Protein AF-A0A0J1BSC1-F1 (afdb_monomer)

Nearest PDB structures (foldseek):
  8utm-assembly1_E  TM=5.881E-01  e=1.763E-01  synthetic construct
  8ure-assembly1_G  TM=6.432E-01  e=4.928E-01  synthetic construct
  7mwr-assembly1_B  TM=5.569E-01  e=7.245E-01  synthetic construct
  7mwr-assembly1_A  TM=7.247E-01  e=3.386E+00  synthetic construct
  5ght-assembly1_A  TM=4.021E-01  e=7.726E-01  Thermococcus kodakarensis KOD1

Structure (mmCIF, N/CA/C/O backbone):
data_AF-A0A0J1BSC1-F1
#
_entry.id   AF-A0A0J1BSC1-F1
#
loop_
_atom_site.group_PDB
_atom_site.id
_atom_site.type_symbol
_atom_site.label_atom_id
_atom_site.label_alt_id
_atom_site.label_comp_id
_atom_site.label_asym_id
_atom_site.label_entity_id
_atom_site.label_seq_id
_atom_site.pdbx_PDB_ins_code
_atom_site.Cartn_x
_atom_site.Cartn_y
_atom_site.Cartn_z
_atom_site.occupancy
_atom_site.B_iso_or_equiv
_atom_site.auth_seq_id
_atom_site.auth_comp_id
_atom_site.auth_asym_id
_atom_site.auth_atom_id
_atom_site.pdbx_PDB_model_num
ATOM 1 N N . MET A 1 1 ? 5.444 -61.763 26.400 1.00 40.06 1 MET A N 1
ATOM 2 C CA . MET A 1 1 ? 4.989 -61.486 27.780 1.00 40.06 1 MET A CA 1
ATOM 3 C C . MET A 1 1 ? 3.728 -60.639 27.714 1.00 40.06 1 MET A C 1
ATOM 5 O O . MET A 1 1 ? 3.779 -59.532 27.203 1.00 40.06 1 MET A O 1
ATOM 9 N N . LYS A 1 2 ? 2.592 -61.208 28.131 1.00 37.22 2 LYS A N 1
ATOM 10 C CA . LYS A 1 2 ? 1.310 -60.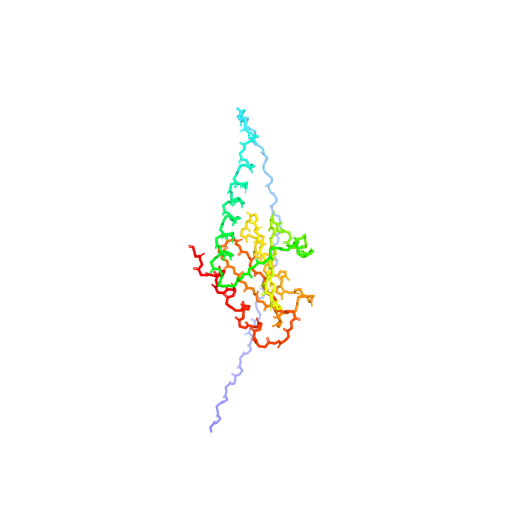516 28.318 1.00 37.22 2 LYS A CA 1
ATOM 11 C C . LYS A 1 2 ? 1.170 -60.260 29.816 1.00 37.22 2 LYS A C 1
ATOM 13 O O . LYS A 1 2 ? 1.280 -61.216 30.577 1.00 37.22 2 LYS A O 1
ATOM 18 N N . LEU A 1 3 ? 0.908 -59.022 30.218 1.00 35.00 3 LEU A N 1
ATOM 19 C CA . LEU A 1 3 ? 0.399 -58.709 31.551 1.00 35.00 3 LEU A CA 1
ATOM 20 C C . LEU A 1 3 ? -0.958 -58.031 31.383 1.00 35.00 3 LEU A C 1
ATOM 22 O O . LEU A 1 3 ? -1.105 -57.035 30.682 1.00 35.00 3 LEU A O 1
ATOM 26 N N . LYS A 1 4 ? -1.945 -58.701 31.968 1.00 34.28 4 LYS A N 1
ATOM 27 C CA . LYS A 1 4 ? -3.377 -58.438 31.997 1.00 34.28 4 LYS A CA 1
ATOM 28 C C . LYS A 1 4 ? -3.680 -58.174 33.476 1.00 34.28 4 LYS A C 1
ATOM 30 O O . LYS A 1 4 ? -3.300 -59.011 34.286 1.00 34.28 4 LYS A O 1
ATOM 35 N N . VAL A 1 5 ? -4.313 -57.054 33.815 1.00 39.81 5 VAL A N 1
ATOM 36 C CA . VAL A 1 5 ? -4.924 -56.779 35.135 1.00 39.81 5 VAL A CA 1
ATOM 37 C C . VAL A 1 5 ? -6.148 -55.904 34.829 1.00 39.81 5 VAL A C 1
ATOM 39 O O . VAL A 1 5 ? -5.992 -54.812 34.295 1.00 39.81 5 VAL A O 1
ATOM 42 N N . GLU A 1 6 ? -7.344 -56.475 34.690 1.00 36.31 6 GLU A N 1
ATOM 43 C CA . GLU A 1 6 ? -8.357 -56.723 35.737 1.00 36.31 6 GLU A CA 1
ATOM 44 C C . GLU A 1 6 ? -8.955 -55.451 36.375 1.00 36.31 6 GLU A C 1
ATOM 46 O O . GLU A 1 6 ? -8.398 -54.830 37.270 1.00 36.31 6 GLU A O 1
ATOM 51 N N . THR A 1 7 ? -10.118 -55.086 35.822 1.00 42.22 7 THR A N 1
ATOM 52 C CA . THR A 1 7 ? -11.387 -54.676 36.458 1.00 42.22 7 THR A CA 1
ATOM 53 C C . THR A 1 7 ? -11.417 -54.239 37.929 1.00 42.22 7 THR A C 1
ATOM 55 O O . THR A 1 7 ? -11.131 -55.023 38.827 1.00 42.22 7 THR A O 1
ATOM 58 N N . GLY A 1 8 ? -12.029 -53.071 38.164 1.00 34.47 8 GLY A N 1
ATOM 59 C CA . GLY A 1 8 ? -12.676 -52.699 39.426 1.00 34.47 8 GLY A CA 1
ATOM 60 C C . GLY A 1 8 ? -13.831 -51.717 39.183 1.00 34.47 8 GLY A C 1
ATOM 61 O O . GLY A 1 8 ? -13.610 -50.599 38.729 1.00 34.47 8 GLY A O 1
ATOM 62 N N . LEU A 1 9 ? -15.063 -52.167 39.437 1.00 34.09 9 LEU A N 1
ATOM 63 C CA . LEU A 1 9 ? -16.337 -51.442 39.321 1.00 34.09 9 LEU A CA 1
ATOM 64 C C . LEU A 1 9 ? -16.722 -50.737 40.649 1.00 34.09 9 LEU A C 1
ATOM 66 O O . LEU A 1 9 ? -16.587 -51.347 41.704 1.00 34.09 9 LEU A O 1
ATOM 70 N N . LEU A 1 10 ? -17.382 -49.566 40.519 1.00 36.31 10 LEU A N 1
ATOM 71 C CA . LEU A 1 10 ? -18.449 -48.965 41.375 1.00 36.31 10 LEU A CA 1
ATOM 72 C C . LEU A 1 10 ? -18.089 -48.305 42.735 1.00 36.31 10 LEU A C 1
ATOM 74 O O . LEU A 1 10 ? -17.047 -48.624 43.295 1.00 36.31 10 LEU A O 1
ATOM 78 N N . PRO A 1 11 ? -18.971 -47.453 43.343 1.00 45.06 11 PRO A N 1
ATOM 79 C CA . PRO A 1 11 ? -20.278 -46.923 42.890 1.00 45.06 11 PRO A CA 1
ATOM 80 C C . PRO A 1 11 ? -20.501 -45.394 43.051 1.00 45.06 11 PRO A C 1
ATOM 82 O O . PRO A 1 11 ? -19.783 -44.673 43.740 1.00 45.06 11 PRO A O 1
ATOM 85 N N . MET A 1 12 ? -21.620 -44.950 42.459 1.00 33.19 12 MET A N 1
ATOM 86 C CA . MET A 1 12 ? -22.374 -43.726 42.752 1.00 33.19 12 MET A CA 1
ATOM 87 C C . MET A 1 12 ? -22.451 -43.369 44.248 1.00 33.19 12 MET A C 1
ATOM 89 O O . MET A 1 12 ? -22.816 -44.200 45.080 1.00 33.19 12 MET A O 1
ATOM 93 N N . ARG A 1 13 ? -22.293 -42.076 44.557 1.00 39.22 13 ARG A N 1
ATOM 94 C CA . ARG A 1 13 ? -22.922 -41.448 45.725 1.00 39.22 13 ARG A CA 1
ATOM 95 C C . ARG A 1 13 ? -23.834 -40.307 45.295 1.00 39.22 13 ARG A C 1
ATOM 97 O O . ARG A 1 13 ? -23.406 -39.237 44.882 1.00 39.22 13 ARG A O 1
ATOM 104 N N . THR A 1 14 ? -25.114 -40.604 45.434 1.00 40.84 14 THR A N 1
ATOM 105 C CA . THR A 1 14 ? -26.265 -39.720 45.544 1.00 40.84 14 THR A CA 1
ATOM 106 C C . THR A 1 14 ? -26.006 -38.597 46.551 1.00 40.84 14 THR A C 1
ATOM 108 O O . THR A 1 14 ? -25.769 -38.885 47.721 1.00 40.84 14 THR A O 1
ATOM 111 N N . TYR A 1 15 ? -26.158 -37.335 46.146 1.00 46.94 15 TYR A N 1
ATOM 112 C CA . TYR A 1 15 ? -26.573 -36.283 47.073 1.00 46.94 15 TYR A CA 1
ATOM 113 C C . TYR A 1 15 ? -27.759 -35.508 46.513 1.00 46.94 15 TYR A C 1
ATOM 115 O O . TYR A 1 15 ? -27.902 -35.247 45.322 1.00 46.94 15 TYR A O 1
ATOM 123 N N . LYS A 1 16 ? -28.671 -35.281 47.445 1.00 35.94 16 LYS A N 1
ATOM 124 C CA . LYS A 1 16 ? -30.082 -34.966 47.317 1.00 35.94 16 LYS A CA 1
ATOM 125 C C . LYS A 1 16 ? -30.242 -33.449 47.477 1.00 35.94 16 LYS A C 1
ATOM 127 O O . LYS A 1 16 ? -29.558 -32.852 48.298 1.00 35.94 16 LYS A O 1
ATOM 132 N N . LYS A 1 17 ? -31.158 -32.881 46.687 1.00 42.09 1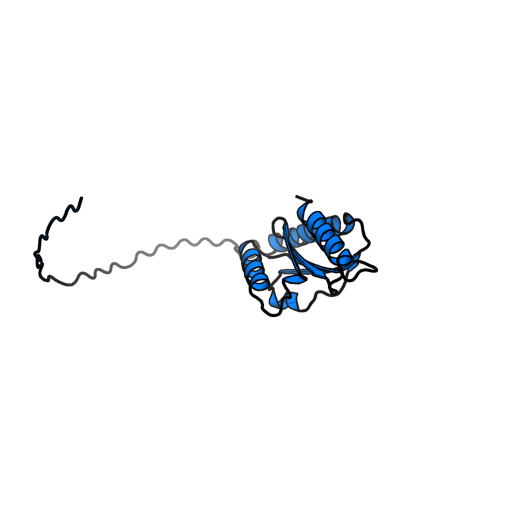7 LYS A N 1
ATOM 133 C CA . LYS A 1 17 ? -31.833 -31.569 46.804 1.00 42.09 17 LYS A CA 1
ATOM 134 C C . LYS A 1 17 ? -31.730 -30.855 48.166 1.00 42.09 17 LYS A C 1
ATOM 136 O O . LYS A 1 17 ? -32.061 -31.489 49.159 1.00 42.09 17 LYS A O 1
ATOM 141 N N . ILE A 1 18 ? -31.503 -29.533 48.133 1.00 44.94 18 ILE A N 1
ATOM 142 C CA . ILE A 1 18 ? -32.189 -28.426 48.862 1.00 44.94 18 ILE A CA 1
ATOM 143 C C . ILE A 1 18 ? -31.811 -27.135 48.082 1.00 44.94 18 ILE A C 1
ATOM 145 O O . ILE A 1 18 ? -30.636 -26.938 47.805 1.00 44.94 18 ILE A O 1
ATOM 149 N N . GLY A 1 19 ? -32.734 -26.400 47.440 1.00 34.34 19 GLY A N 1
ATOM 150 C CA . GLY A 1 19 ? -33.548 -25.307 48.015 1.00 34.34 19 GLY A CA 1
ATOM 151 C C . GLY A 1 19 ? -32.805 -23.961 47.850 1.00 34.34 19 GLY A C 1
ATOM 152 O O . GLY A 1 19 ? -31.794 -23.765 48.501 1.00 34.34 19 GLY A O 1
ATOM 153 N N . ILE A 1 20 ? -33.047 -23.145 46.816 1.00 41.75 20 ILE A N 1
ATOM 154 C CA . ILE A 1 20 ? -34.109 -22.130 46.658 1.00 41.75 20 ILE A CA 1
ATOM 155 C C . ILE A 1 20 ? -34.036 -20.956 47.681 1.00 41.75 20 ILE A C 1
ATOM 157 O O . ILE A 1 20 ? -34.172 -21.163 48.879 1.00 41.75 20 ILE A O 1
ATOM 161 N N . TYR A 1 21 ? -33.942 -19.741 47.107 1.00 39.81 21 TYR A N 1
ATOM 162 C CA . TYR A 1 21 ? -34.122 -18.360 47.611 1.00 39.81 21 TYR A CA 1
ATOM 163 C C . TYR A 1 21 ? -33.091 -17.735 48.571 1.00 39.81 21 TYR A C 1
ATOM 165 O O . TYR A 1 21 ? -33.002 -18.099 49.735 1.00 39.81 21 TYR A O 1
ATOM 173 N N . CYS A 1 22 ? -32.475 -16.630 48.120 1.00 31.88 22 CYS A N 1
ATOM 174 C CA . CYS A 1 22 ? -32.657 -15.339 48.797 1.00 31.88 22 CYS A CA 1
ATOM 175 C C . CYS A 1 22 ? -32.382 -14.153 47.848 1.00 31.88 22 CYS A C 1
ATOM 177 O O . CYS A 1 22 ? -31.247 -13.892 47.457 1.00 31.88 22 CYS A O 1
ATOM 179 N N . LEU A 1 23 ? -33.457 -13.453 47.473 1.00 43.22 23 LEU A N 1
ATOM 180 C CA . LEU A 1 23 ? -33.449 -12.062 47.019 1.00 43.22 23 LEU A CA 1
ATOM 181 C C . LEU A 1 23 ? -33.246 -11.168 48.247 1.00 43.22 23 LEU A C 1
ATOM 183 O O . LEU A 1 23 ? -33.975 -11.320 49.224 1.00 43.22 23 LEU A O 1
ATOM 187 N N . ALA A 1 24 ? -32.347 -10.193 48.169 1.00 44.59 24 ALA A N 1
ATOM 188 C CA . ALA A 1 24 ? -32.383 -9.031 49.048 1.00 44.59 24 ALA A CA 1
ATOM 189 C C . ALA A 1 24 ? -31.913 -7.801 48.268 1.00 44.59 24 ALA A C 1
ATOM 191 O O . ALA A 1 24 ? -30.725 -7.594 48.029 1.00 44.59 24 ALA A O 1
ATOM 192 N N . SER A 1 25 ? -32.891 -7.007 47.846 1.00 42.91 25 SER A N 1
ATOM 193 C CA . SER A 1 25 ? -32.725 -5.624 47.419 1.00 42.91 25 SER A CA 1
ATOM 194 C C . SER A 1 25 ? -32.231 -4.775 48.593 1.00 42.91 25 SER A C 1
ATOM 196 O O . SER A 1 25 ? -32.738 -4.930 49.703 1.00 42.91 25 SER A O 1
ATOM 198 N N . LEU A 1 26 ? -31.360 -3.796 48.343 1.00 41.00 26 LEU A N 1
ATOM 199 C CA . LEU A 1 26 ? -31.339 -2.586 49.163 1.00 41.00 26 LEU A CA 1
ATOM 200 C C . LEU A 1 26 ? -31.040 -1.358 48.301 1.00 41.00 26 LEU A C 1
ATOM 202 O O . LEU A 1 26 ? -30.136 -1.350 47.470 1.00 41.00 26 LEU A O 1
ATOM 206 N N . ALA A 1 27 ? -31.889 -0.356 48.483 1.00 40.31 27 ALA A N 1
ATOM 207 C CA . ALA A 1 27 ? -32.022 0.843 47.683 1.00 40.31 27 ALA A CA 1
ATOM 208 C C . ALA A 1 27 ? -31.272 2.045 48.292 1.00 40.31 27 ALA A C 1
ATOM 210 O O . ALA A 1 27 ? -31.137 2.141 49.506 1.00 40.31 27 ALA A O 1
ATOM 211 N N . LEU A 1 28 ? -30.871 2.951 47.390 1.00 43.16 28 LEU A N 1
ATOM 212 C CA . LEU A 1 28 ? -30.643 4.404 47.484 1.00 43.16 28 LEU A CA 1
ATOM 213 C C . LEU A 1 28 ? -29.926 5.026 48.702 1.00 43.16 28 LEU A C 1
ATOM 215 O O . LEU A 1 28 ? -30.450 5.080 49.808 1.00 43.16 28 LEU A O 1
ATOM 219 N N . ALA A 1 29 ? -28.867 5.783 48.392 1.00 38.47 29 ALA A N 1
ATOM 220 C CA . ALA A 1 29 ? -28.614 7.079 49.019 1.00 38.47 29 ALA A CA 1
ATOM 221 C C . ALA A 1 29 ? -28.124 8.086 47.964 1.00 38.47 29 ALA A C 1
ATOM 223 O O . ALA A 1 29 ? -27.082 7.920 47.334 1.00 38.47 29 ALA A O 1
ATOM 224 N N . THR A 1 30 ? -28.922 9.129 47.760 1.00 49.78 30 THR A N 1
ATOM 225 C CA . THR A 1 30 ? -28.596 10.341 47.009 1.00 49.78 30 THR A CA 1
ATOM 226 C C . THR A 1 30 ? -27.514 11.142 47.726 1.00 49.78 30 THR A C 1
ATOM 228 O O . THR A 1 30 ? -27.663 11.420 48.915 1.00 49.78 30 THR A O 1
ATOM 231 N N . CYS A 1 31 ? -26.514 11.647 47.002 1.00 35.84 31 CYS A N 1
ATOM 232 C CA . CYS A 1 31 ? -25.907 12.919 47.378 1.00 35.84 31 CYS A CA 1
ATOM 233 C C . CYS A 1 31 ? -25.449 13.702 46.147 1.00 35.84 31 CYS A C 1
ATOM 235 O O . CYS A 1 31 ? -24.645 13.252 45.335 1.00 35.84 31 CYS A O 1
ATOM 237 N N . SER A 1 32 ? -26.038 14.886 46.036 1.00 36.34 32 SER A N 1
ATOM 238 C CA . SER A 1 32 ? -25.763 15.936 45.072 1.00 36.34 32 SER A CA 1
ATOM 239 C C . SER A 1 32 ? -24.321 16.431 45.212 1.00 36.34 32 SER A C 1
ATOM 241 O O . SER A 1 32 ? -23.937 16.930 46.270 1.00 36.34 32 SER A O 1
ATOM 243 N N . ARG A 1 33 ? -23.533 16.365 44.134 1.00 41.16 33 ARG A N 1
ATOM 244 C CA . ARG A 1 33 ? -22.420 17.295 43.923 1.00 41.16 33 ARG A CA 1
ATOM 245 C C . ARG A 1 33 ? -22.594 17.982 42.582 1.00 41.16 33 ARG A C 1
ATOM 247 O O . ARG A 1 33 ? -22.448 17.402 41.512 1.00 41.16 33 ARG A O 1
ATOM 254 N N . LYS A 1 34 ? -22.968 19.247 42.703 1.00 41.94 34 LYS A N 1
ATOM 255 C CA . LYS A 1 34 ? -23.042 20.248 41.657 1.00 41.94 34 LYS A CA 1
ATOM 256 C C . LYS A 1 34 ? -21.608 20.663 41.320 1.00 41.94 34 LYS A C 1
ATOM 258 O O . LYS A 1 34 ? -21.122 21.633 41.886 1.00 41.94 34 LYS A O 1
ATOM 263 N N . ASP A 1 35 ? -20.948 19.943 40.419 1.00 37.75 35 ASP A N 1
ATOM 264 C CA . ASP A 1 35 ? -19.755 20.450 39.739 1.00 37.75 35 ASP A CA 1
ATOM 265 C C . ASP A 1 35 ? -20.140 20.879 38.326 1.00 37.75 35 ASP A C 1
ATOM 267 O O . ASP A 1 35 ? -20.174 20.117 37.364 1.00 37.75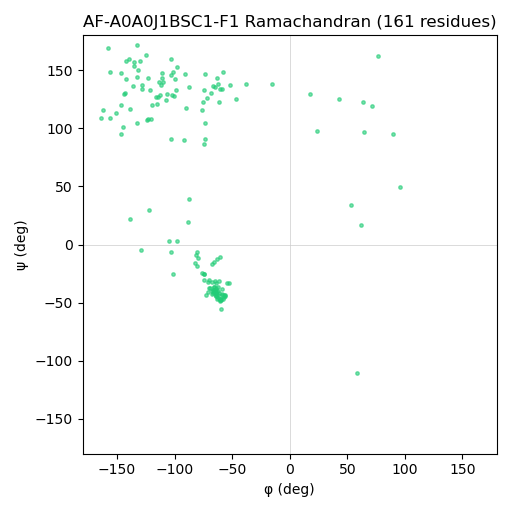 35 ASP A O 1
ATOM 271 N N . ASN A 1 36 ? -20.493 22.159 38.246 1.00 47.03 36 ASN A N 1
ATOM 272 C CA . ASN A 1 36 ? -20.523 22.918 37.015 1.00 47.03 36 ASN A CA 1
ATOM 273 C C . ASN A 1 36 ? -19.070 23.199 36.621 1.00 47.03 36 ASN A C 1
ATOM 275 O O . ASN A 1 36 ? -18.424 24.037 37.253 1.00 47.03 36 ASN A O 1
ATOM 279 N N . ARG A 1 37 ? -18.549 22.493 35.616 1.00 39.94 37 ARG A N 1
ATOM 280 C CA . ARG A 1 37 ? -17.379 22.922 34.842 1.00 39.94 37 ARG A CA 1
ATOM 281 C C . ARG A 1 37 ? -17.291 22.123 33.539 1.00 39.94 37 ARG A C 1
ATOM 283 O O . ARG A 1 37 ? -17.016 20.932 33.549 1.00 39.94 37 ARG A O 1
ATOM 290 N N . ASN A 1 38 ? -17.580 22.821 32.441 1.00 43.50 38 ASN A N 1
ATOM 291 C CA . ASN A 1 38 ? -17.034 22.648 31.093 1.00 43.50 38 ASN A CA 1
ATOM 292 C C . ASN A 1 38 ? -16.465 21.261 30.748 1.00 43.50 38 ASN A C 1
ATOM 294 O O . ASN A 1 38 ? -15.291 21.003 30.977 1.00 43.50 38 ASN A O 1
ATOM 298 N N . ASN A 1 39 ? -17.267 20.431 30.082 1.00 38.94 39 ASN A N 1
ATOM 299 C CA . ASN A 1 39 ? -16.774 19.282 29.310 1.00 38.94 39 ASN A CA 1
ATOM 300 C C . ASN A 1 39 ? -17.214 19.350 27.837 1.00 38.94 39 ASN A C 1
ATOM 302 O O . ASN A 1 39 ? -17.365 18.333 27.168 1.00 38.94 39 ASN A O 1
ATOM 306 N N . ASN A 1 40 ? -17.383 20.567 27.318 1.00 45.53 40 ASN A N 1
ATOM 307 C CA . ASN A 1 40 ? -17.299 20.820 25.886 1.00 45.53 40 ASN A CA 1
ATOM 308 C C . ASN A 1 40 ? -15.929 21.448 25.619 1.00 45.53 40 ASN A C 1
ATOM 310 O O . ASN A 1 40 ? -15.604 22.440 26.260 1.00 45.53 40 ASN A O 1
ATOM 314 N N . GLN A 1 41 ? -15.188 20.887 24.655 1.00 42.38 41 GLN A N 1
ATOM 315 C CA . GLN A 1 41 ? -13.862 21.310 24.153 1.00 42.38 41 GLN A CA 1
ATOM 316 C C . GLN A 1 41 ? -12.612 20.627 24.736 1.00 42.38 41 GLN A C 1
ATOM 318 O O . GLN A 1 41 ? -11.629 21.290 25.044 1.00 42.38 41 GLN A O 1
ATOM 323 N N . LEU A 1 42 ? -12.578 19.292 24.793 1.00 46.09 42 LEU A N 1
ATOM 324 C CA . LEU A 1 42 ? -11.297 18.580 24.971 1.00 46.09 42 LEU A CA 1
ATOM 325 C C . LEU A 1 42 ? -11.136 17.317 24.108 1.00 46.09 42 LEU A C 1
ATOM 327 O O . LEU A 1 42 ? -10.338 16.447 24.436 1.00 46.09 42 LEU A O 1
ATOM 331 N N . LYS A 1 43 ? -11.877 17.186 22.996 1.00 45.62 43 LYS A N 1
ATOM 332 C CA . LYS A 1 43 ? -11.851 15.949 22.185 1.00 45.62 43 LYS A CA 1
ATOM 333 C C . LYS A 1 43 ? -11.624 16.084 20.680 1.00 45.62 43 LYS A C 1
ATOM 335 O O . LYS A 1 43 ? -11.471 15.059 20.032 1.00 45.62 43 LYS A O 1
ATOM 340 N N . THR A 1 44 ? -11.545 17.286 20.121 1.00 47.94 44 THR A N 1
ATOM 341 C CA . THR A 1 44 ? -11.341 17.468 18.670 1.00 47.94 44 THR A CA 1
ATOM 342 C C . THR A 1 44 ? -9.904 17.819 18.282 1.00 47.94 44 THR A C 1
ATOM 344 O O . THR A 1 44 ? -9.487 17.481 17.180 1.00 47.94 44 THR A O 1
ATOM 347 N N . THR A 1 45 ? -9.116 18.417 19.178 1.00 53.75 45 THR A N 1
ATOM 348 C CA . THR A 1 45 ? -7.750 18.883 18.875 1.00 53.75 45 THR A CA 1
ATOM 349 C C . THR A 1 45 ? -6.756 17.730 18.677 1.00 53.75 45 THR A C 1
ATOM 351 O O . THR A 1 45 ? -6.006 17.726 17.710 1.00 53.75 45 THR A O 1
ATOM 354 N N . ASN A 1 46 ? -6.830 16.678 19.504 1.00 61.38 46 ASN A N 1
ATOM 355 C CA . ASN A 1 46 ? -5.874 15.559 19.456 1.00 61.38 46 ASN A CA 1
ATOM 356 C C . ASN A 1 46 ? -5.920 14.740 18.159 1.00 61.38 46 ASN A C 1
ATOM 358 O O . ASN A 1 46 ? -4.899 14.190 17.762 1.00 61.38 46 ASN A O 1
ATOM 362 N N . MET A 1 47 ? -7.089 14.620 17.519 1.00 67.19 47 MET A N 1
ATOM 363 C CA . MET A 1 47 ? -7.203 13.863 16.269 1.00 67.19 47 MET A CA 1
ATOM 364 C C . MET A 1 47 ? -6.562 14.616 15.106 1.00 67.19 47 MET A C 1
ATOM 366 O O . MET A 1 47 ? -5.863 14.011 14.304 1.00 67.19 47 MET A O 1
ATOM 370 N N . SER A 1 48 ? -6.807 15.925 15.009 1.00 77.00 48 SER A N 1
ATOM 371 C CA . SER A 1 48 ? -6.289 16.731 13.903 1.00 77.00 48 SER A CA 1
ATOM 372 C C . SER A 1 48 ? -4.763 16.764 13.918 1.00 77.00 48 SER A C 1
ATOM 374 O O . SER A 1 48 ? -4.140 16.506 12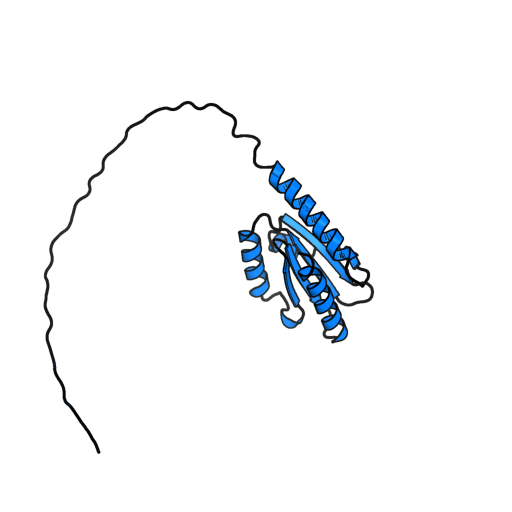.895 1.00 77.00 48 SER A O 1
ATOM 376 N N . ASP A 1 49 ? -4.166 17.005 15.087 1.00 82.69 49 ASP A N 1
ATOM 377 C CA . ASP A 1 49 ? -2.708 17.071 15.231 1.00 82.69 49 ASP A CA 1
ATOM 378 C C . ASP A 1 49 ? -2.053 15.707 14.972 1.00 82.69 49 ASP A C 1
ATOM 380 O O . ASP A 1 49 ? -1.013 15.618 14.319 1.00 82.69 49 ASP A O 1
ATOM 384 N N . TYR A 1 50 ? -2.694 14.628 15.434 1.00 82.44 50 TYR A N 1
ATOM 385 C CA . TYR A 1 50 ? -2.281 13.260 15.135 1.00 82.44 50 TYR A CA 1
ATOM 386 C C . TYR A 1 50 ? -2.318 12.974 13.630 1.00 82.44 50 TYR A C 1
ATOM 388 O O . TYR A 1 50 ? -1.348 12.474 13.068 1.00 82.44 50 TYR A O 1
ATOM 396 N N . LEU A 1 51 ? -3.419 13.326 12.966 1.00 84.69 51 LEU A N 1
ATOM 397 C CA . LEU A 1 51 ? -3.600 13.068 11.545 1.00 84.69 51 LEU A CA 1
ATOM 398 C C . LEU A 1 51 ? -2.555 13.802 10.698 1.00 84.69 51 LEU A C 1
ATOM 400 O O . LEU A 1 51 ? -1.991 13.216 9.780 1.00 84.69 51 LEU A O 1
ATOM 404 N N . GLU A 1 52 ? -2.273 15.065 11.017 1.00 87.75 52 GLU A N 1
ATOM 405 C CA . GLU A 1 52 ? -1.243 15.854 10.332 1.00 87.75 52 GLU A CA 1
ATOM 406 C C . GLU A 1 52 ? 0.169 15.298 10.567 1.00 87.75 52 GLU A C 1
ATOM 408 O O . GLU A 1 52 ? 0.979 15.227 9.636 1.00 87.75 52 GLU A O 1
ATOM 413 N N . HIS A 1 53 ? 0.461 14.832 11.786 1.00 87.31 53 HIS A N 1
ATOM 414 C CA . HIS A 1 53 ? 1.725 14.161 12.085 1.00 87.31 53 HIS A CA 1
ATOM 415 C C . HIS A 1 53 ? 1.919 12.900 11.231 1.00 87.31 53 HIS A C 1
ATOM 417 O O . HIS A 1 53 ? 2.972 12.721 10.615 1.00 87.31 53 HIS A O 1
ATOM 423 N N . GLU A 1 54 ? 0.895 12.050 11.158 1.00 86.75 54 GLU A N 1
ATOM 424 C CA . GLU A 1 54 ? 0.934 10.805 10.390 1.00 86.75 54 GLU A CA 1
ATOM 425 C C . GLU A 1 54 ? 0.999 11.053 8.877 1.00 86.75 54 GLU A C 1
ATOM 427 O O . GLU A 1 54 ? 1.785 10.402 8.193 1.00 86.75 54 GLU A O 1
ATOM 432 N N . LYS A 1 55 ? 0.273 12.045 8.341 1.00 88.81 55 LYS A N 1
ATOM 433 C CA . LYS A 1 55 ? 0.414 12.466 6.933 1.00 88.81 55 LYS A CA 1
ATOM 434 C C . LYS A 1 55 ? 1.847 12.883 6.610 1.00 88.81 55 LYS A C 1
ATOM 436 O O . LYS A 1 55 ? 2.412 12.423 5.626 1.00 88.81 55 LYS A O 1
ATOM 441 N N . THR A 1 56 ? 2.468 13.671 7.489 1.00 88.88 56 THR A N 1
ATOM 442 C CA . THR A 1 56 ? 3.870 14.084 7.319 1.00 88.88 56 THR A CA 1
ATOM 443 C C . THR A 1 56 ? 4.811 12.873 7.327 1.00 88.88 56 THR A C 1
ATOM 445 O O . THR A 1 56 ? 5.799 12.849 6.593 1.00 88.88 56 THR A O 1
ATOM 448 N N . LYS A 1 57 ? 4.527 11.849 8.149 1.00 87.19 57 LYS A N 1
ATOM 449 C CA . LYS A 1 57 ? 5.287 10.589 8.140 1.00 87.19 57 LYS A CA 1
ATOM 450 C C . LYS A 1 57 ? 5.121 9.856 6.806 1.00 87.19 57 LYS A C 1
ATOM 452 O O . LYS A 1 57 ? 6.124 9.419 6.250 1.00 87.19 57 LYS A O 1
ATOM 457 N N . ILE A 1 58 ? 3.901 9.781 6.270 1.00 88.69 58 ILE A N 1
ATOM 458 C CA . ILE A 1 58 ? 3.641 9.198 4.945 1.00 88.69 58 ILE A CA 1
ATOM 459 C C . ILE A 1 58 ? 4.414 9.947 3.858 1.00 88.69 58 ILE A C 1
ATOM 461 O O . ILE A 1 58 ? 5.089 9.307 3.057 1.00 88.69 58 ILE A O 1
ATOM 465 N N . ASP A 1 59 ? 4.387 11.278 3.859 1.00 88.00 59 ASP A N 1
ATOM 466 C CA . ASP A 1 59 ? 5.116 12.064 2.865 1.00 88.00 59 ASP A CA 1
ATOM 467 C C . ASP A 1 59 ? 6.614 11.746 2.894 1.00 88.00 59 ASP A C 1
ATOM 469 O O . ASP A 1 59 ? 7.201 11.474 1.847 1.00 88.00 59 ASP A O 1
ATOM 473 N N . ARG A 1 60 ? 7.238 11.699 4.079 1.00 87.00 60 ARG A N 1
ATOM 474 C CA . ARG A 1 60 ? 8.660 11.326 4.210 1.00 87.00 60 ARG A CA 1
ATOM 475 C C . ARG A 1 60 ? 8.940 9.914 3.693 1.00 87.00 60 ARG A C 1
ATOM 477 O O . ARG A 1 60 ? 9.851 9.746 2.884 1.00 87.00 60 ARG A O 1
ATOM 484 N N . LEU A 1 61 ? 8.116 8.944 4.091 1.00 83.81 61 LEU A N 1
ATOM 485 C CA . LEU A 1 61 ? 8.195 7.546 3.655 1.00 83.81 61 LEU A CA 1
ATOM 486 C C . LEU A 1 61 ? 8.129 7.405 2.131 1.00 83.81 61 LEU A C 1
ATOM 488 O O . LEU A 1 61 ? 8.867 6.631 1.526 1.00 83.81 61 LEU A O 1
ATOM 492 N N . MET A 1 62 ? 7.220 8.140 1.494 1.00 84.44 62 MET A N 1
ATOM 493 C CA . MET A 1 62 ? 7.044 8.067 0.046 1.00 84.44 62 MET A CA 1
ATOM 494 C C . MET A 1 62 ? 8.181 8.776 -0.698 1.00 84.44 62 MET A C 1
ATOM 496 O O . MET A 1 62 ? 8.577 8.323 -1.768 1.00 84.44 62 MET A O 1
ATOM 500 N N . HIS A 1 63 ? 8.773 9.824 -0.116 1.00 86.06 63 HIS A N 1
ATOM 501 C CA . HIS A 1 63 ? 9.962 10.477 -0.673 1.00 86.06 63 HIS A CA 1
ATOM 502 C C . HIS A 1 63 ? 11.252 9.662 -0.492 1.00 86.06 63 HIS A C 1
ATOM 504 O O . HIS A 1 63 ? 12.183 9.837 -1.279 1.00 86.06 63 HIS A O 1
ATOM 510 N N . SER A 1 64 ? 11.339 8.783 0.514 1.00 83.38 64 SER A N 1
ATOM 511 C CA . SER A 1 64 ? 12.511 7.918 0.722 1.00 83.38 64 SER A CA 1
ATOM 512 C C . SER A 1 64 ? 12.522 6.687 -0.191 1.00 83.38 64 SER A C 1
ATOM 514 O O . SER A 1 64 ? 13.555 6.024 -0.337 1.00 83.38 64 SER A O 1
ATOM 516 N N . PHE A 1 65 ? 11.410 6.397 -0.874 1.00 87.88 65 PHE A N 1
ATOM 517 C CA . PHE A 1 65 ? 11.357 5.323 -1.853 1.00 87.88 65 PHE A CA 1
ATOM 518 C C . PHE A 1 65 ? 12.198 5.651 -3.096 1.00 87.88 65 PHE A C 1
ATOM 520 O O . PHE A 1 65 ? 12.087 6.709 -3.705 1.00 87.88 65 PHE A O 1
ATOM 527 N N . SER A 1 66 ? 13.044 4.702 -3.504 1.00 86.31 66 SER A N 1
ATOM 528 C CA . SER A 1 66 ? 14.021 4.905 -4.589 1.00 86.31 66 SER A CA 1
ATOM 529 C C . SER A 1 66 ? 13.424 5.139 -5.982 1.00 86.31 66 SER A C 1
ATOM 531 O O . SER A 1 66 ? 14.145 5.567 -6.885 1.00 86.31 66 SER A O 1
ATOM 533 N N . LYS A 1 67 ? 12.135 4.840 -6.182 1.00 89.62 67 LYS A N 1
ATOM 534 C CA . LYS A 1 67 ? 11.444 5.026 -7.461 1.00 89.62 67 LYS A CA 1
ATOM 535 C C . LYS A 1 67 ? 10.410 6.143 -7.358 1.00 89.62 67 LYS A C 1
ATOM 537 O O . LYS A 1 67 ? 9.786 6.291 -6.310 1.00 89.62 67 LYS A O 1
ATOM 542 N N . PRO A 1 68 ? 10.181 6.887 -8.451 1.00 92.00 68 PRO A N 1
ATOM 543 C CA . PRO A 1 68 ? 9.153 7.913 -8.482 1.00 92.00 68 PRO A CA 1
ATOM 544 C C . PRO A 1 68 ? 7.761 7.320 -8.235 1.00 92.00 68 PRO A C 1
ATOM 546 O O . PRO A 1 68 ? 7.376 6.312 -8.834 1.00 92.00 68 PRO A O 1
ATOM 549 N N . LEU A 1 69 ? 7.008 7.986 -7.362 1.00 93.69 69 LEU A N 1
ATOM 550 C CA . LEU A 1 69 ? 5.626 7.667 -7.029 1.00 93.69 69 LEU A CA 1
ATOM 551 C C . LEU A 1 69 ? 4.701 8.755 -7.569 1.00 93.69 69 LEU A C 1
ATOM 553 O O . LEU A 1 69 ? 5.027 9.942 -7.542 1.00 93.69 69 LEU A O 1
ATOM 557 N N . LYS A 1 70 ? 3.526 8.345 -8.037 1.00 93.75 70 LYS A N 1
ATOM 558 C CA . LYS A 1 70 ? 2.444 9.239 -8.440 1.00 93.75 70 LYS A CA 1
ATOM 559 C C . LYS A 1 70 ? 1.256 9.026 -7.517 1.00 93.75 70 LYS A C 1
ATOM 561 O O . LYS A 1 70 ? 0.721 7.923 -7.465 1.00 93.75 70 LYS A O 1
ATOM 566 N N . GLU A 1 71 ? 0.832 10.078 -6.826 1.00 92.88 71 GLU A N 1
ATOM 567 C CA . GLU A 1 71 ? -0.402 10.044 -6.044 1.00 92.88 71 GLU A CA 1
ATOM 568 C C . GLU A 1 71 ? -1.613 9.871 -6.972 1.00 92.88 71 GLU A C 1
ATOM 570 O O . GLU A 1 71 ? -1.714 10.500 -8.032 1.00 92.88 71 GLU A O 1
ATOM 575 N N . ILE A 1 72 ? -2.523 8.988 -6.578 1.00 88.62 72 ILE A N 1
ATOM 576 C CA . ILE A 1 72 ? -3.768 8.695 -7.281 1.00 88.62 72 ILE A CA 1
ATOM 577 C C . ILE A 1 72 ? -4.943 8.762 -6.302 1.00 88.62 72 ILE A C 1
ATOM 579 O O . ILE A 1 72 ? -4.749 8.598 -5.094 1.00 88.62 72 ILE A O 1
ATOM 583 N N . PRO A 1 73 ? -6.176 8.979 -6.799 1.00 83.19 73 PRO A N 1
ATOM 584 C CA . PRO A 1 73 ? -7.356 8.930 -5.951 1.00 83.19 73 PRO A CA 1
ATOM 585 C C . PRO A 1 73 ? -7.402 7.622 -5.151 1.00 83.19 73 PRO A C 1
ATOM 587 O O . PRO A 1 73 ? -7.116 6.559 -5.718 1.00 83.19 73 PRO A O 1
ATOM 590 N N . PRO A 1 74 ? -7.758 7.677 -3.856 1.00 68.69 74 PRO A N 1
ATOM 591 C CA . PRO A 1 74 ? -7.844 6.484 -3.040 1.00 68.69 74 PRO A CA 1
ATOM 592 C C . PRO A 1 74 ? -8.841 5.502 -3.649 1.00 68.69 74 PRO A C 1
ATOM 594 O O . PRO A 1 74 ? -9.934 5.879 -4.079 1.00 68.69 74 PRO A O 1
ATOM 597 N N . THR A 1 75 ? -8.446 4.232 -3.717 1.00 65.69 75 THR A N 1
ATOM 598 C CA . THR A 1 75 ? -9.355 3.169 -4.158 1.00 65.69 75 THR A CA 1
ATOM 599 C C . THR A 1 75 ? -10.602 3.131 -3.254 1.00 65.69 75 THR A C 1
ATOM 601 O O . THR A 1 75 ? -10.509 3.449 -2.066 1.00 65.69 75 THR A O 1
ATOM 604 N N . PRO A 1 76 ? -11.783 2.742 -3.780 1.00 54.19 76 PRO A N 1
ATOM 605 C CA . PRO A 1 76 ? -13.057 2.773 -3.041 1.00 54.19 76 PRO A CA 1
ATOM 606 C C . PRO A 1 76 ? -13.078 1.904 -1.771 1.00 54.19 76 PRO A C 1
ATOM 608 O O . PRO A 1 76 ? -13.964 2.039 -0.933 1.00 54.19 76 PRO A O 1
ATOM 611 N N . THR A 1 77 ? -12.065 1.061 -1.578 1.00 62.72 77 THR A N 1
ATOM 612 C CA . THR A 1 77 ? -11.819 0.307 -0.347 1.00 62.72 77 THR A CA 1
ATOM 613 C C . THR A 1 77 ? -11.532 1.192 0.870 1.00 62.72 77 THR A C 1
ATOM 615 O O . THR A 1 77 ? -11.544 0.678 1.981 1.00 62.72 77 THR A O 1
ATOM 618 N N . ALA A 1 78 ? -11.281 2.499 0.714 1.00 56.38 78 ALA A N 1
ATOM 619 C CA . ALA A 1 78 ? -11.058 3.413 1.840 1.00 56.38 78 ALA A CA 1
ATOM 620 C C . ALA A 1 78 ? -12.298 3.628 2.723 1.00 56.38 78 ALA A C 1
ATOM 622 O O . ALA A 1 78 ? -12.174 3.576 3.949 1.00 56.38 78 ALA A O 1
ATOM 623 N N . ASP A 1 79 ? -13.479 3.785 2.119 1.00 60.66 79 ASP A N 1
ATOM 624 C CA . ASP A 1 79 ? -14.740 3.885 2.866 1.00 60.66 79 ASP A CA 1
ATOM 625 C C . ASP A 1 79 ? -15.100 2.536 3.510 1.00 60.66 79 ASP A C 1
ATOM 627 O O . ASP A 1 79 ? -15.548 2.481 4.656 1.00 60.66 79 ASP A O 1
ATOM 631 N N . GLU A 1 80 ? -14.825 1.431 2.809 1.00 64.38 80 GLU A N 1
ATOM 632 C CA . GLU A 1 80 ? -15.032 0.069 3.317 1.00 64.38 80 GLU A CA 1
ATOM 633 C C . GLU A 1 80 ? -14.081 -0.289 4.468 1.00 64.38 80 GLU A C 1
ATOM 635 O O . GLU A 1 80 ? -14.454 -1.026 5.380 1.00 64.38 80 GLU A O 1
ATOM 640 N N . ALA A 1 81 ? -12.860 0.249 4.454 1.00 67.12 81 ALA A N 1
ATOM 641 C CA . ALA A 1 81 ? -11.858 0.029 5.491 1.00 67.12 81 ALA A CA 1
ATOM 642 C C . ALA A 1 81 ? -12.074 0.903 6.738 1.00 67.12 81 ALA A C 1
ATOM 644 O O . ALA A 1 81 ? -11.367 0.722 7.726 1.00 67.12 81 ALA A O 1
ATOM 645 N N . ALA A 1 82 ? -13.033 1.840 6.721 1.00 74.50 82 ALA A N 1
ATOM 646 C CA . ALA A 1 82 ? -13.322 2.762 7.825 1.00 74.50 82 ALA A CA 1
ATOM 647 C C . ALA A 1 82 ? -12.086 3.544 8.331 1.00 74.50 82 ALA A C 1
ATOM 649 O O . ALA A 1 82 ? -11.955 3.835 9.531 1.00 74.50 82 ALA A O 1
ATOM 650 N N . ALA A 1 83 ? -11.166 3.875 7.420 1.00 81.69 83 ALA A N 1
ATOM 651 C CA . ALA A 1 83 ? -9.979 4.663 7.727 1.00 81.69 83 ALA A CA 1
ATOM 652 C C . ALA A 1 83 ? -10.343 6.138 7.958 1.00 81.69 83 ALA A C 1
ATOM 654 O O . ALA A 1 83 ? -11.256 6.673 7.336 1.00 81.69 83 ALA A O 1
ATOM 655 N N . GLY A 1 84 ? -9.618 6.816 8.853 1.00 79.94 84 GLY A N 1
ATOM 656 C CA . GLY A 1 84 ? -9.783 8.262 9.053 1.00 79.94 84 GLY A CA 1
ATOM 657 C C . GLY A 1 84 ? -9.168 9.081 7.914 1.00 79.94 84 GLY A C 1
ATOM 658 O O . GLY A 1 84 ? -9.584 10.208 7.661 1.00 79.94 84 GLY A O 1
ATOM 659 N N . TYR A 1 85 ? -8.181 8.500 7.231 1.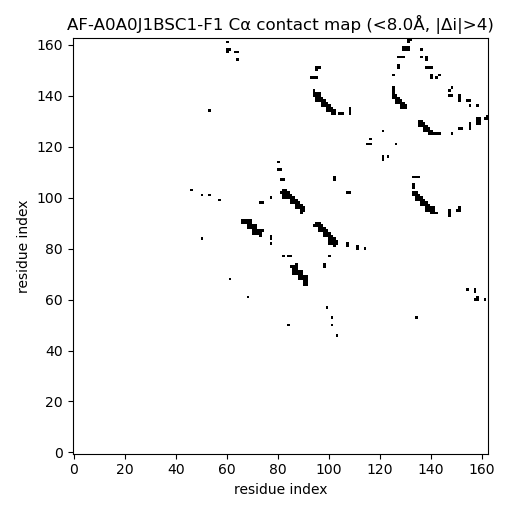00 86.19 85 TYR A N 1
ATOM 660 C CA . TYR A 1 85 ? -7.548 9.036 6.033 1.00 86.19 85 TYR A CA 1
ATOM 661 C C . TYR A 1 85 ? -6.931 7.898 5.223 1.00 86.19 85 TYR A C 1
ATOM 663 O O . TYR A 1 85 ? -6.469 6.903 5.789 1.00 86.19 85 TYR A O 1
ATOM 671 N N . ALA A 1 86 ? -6.905 8.063 3.905 1.00 88.44 86 ALA A N 1
ATOM 672 C CA . ALA A 1 86 ? -6.238 7.158 2.989 1.00 88.44 86 ALA A CA 1
ATOM 673 C C . ALA A 1 86 ? -5.582 7.953 1.861 1.00 88.44 86 ALA A C 1
ATOM 675 O O . ALA A 1 86 ? -6.164 8.912 1.353 1.00 88.44 86 ALA A O 1
ATOM 676 N N . VAL A 1 87 ? -4.405 7.509 1.441 1.00 90.12 87 VAL A N 1
ATOM 677 C CA . VAL A 1 87 ? -3.714 8.015 0.253 1.00 90.12 87 VAL A CA 1
ATOM 678 C C . VAL A 1 87 ? -3.236 6.837 -0.580 1.00 90.12 87 VAL A C 1
ATOM 680 O O . VAL A 1 87 ? -2.909 5.779 -0.041 1.00 90.12 87 VAL A O 1
ATOM 683 N N . SER A 1 88 ? -3.270 6.975 -1.901 1.00 91.62 88 SER A N 1
ATOM 684 C CA . SER A 1 88 ? -2.872 5.920 -2.831 1.00 91.62 88 SER A CA 1
ATOM 685 C C . SER A 1 88 ? -1.779 6.405 -3.765 1.00 91.62 88 SER A C 1
ATOM 687 O O . SER A 1 88 ? -1.802 7.547 -4.215 1.00 91.62 88 SER A O 1
ATOM 689 N N . TYR A 1 89 ? -0.845 5.514 -4.084 1.00 92.88 89 TYR A N 1
ATOM 690 C CA . TYR A 1 89 ? 0.259 5.794 -4.990 1.00 92.88 89 TYR A CA 1
ATOM 691 C C . TYR A 1 89 ? 0.406 4.693 -6.034 1.00 92.88 89 TYR A C 1
ATOM 693 O O . TYR A 1 89 ? 0.134 3.517 -5.782 1.00 92.88 89 TYR A O 1
ATOM 701 N N . GLU A 1 90 ? 0.893 5.077 -7.206 1.00 94.31 90 GLU A N 1
ATOM 702 C CA . GLU A 1 90 ? 1.403 4.168 -8.227 1.00 94.31 90 GLU A CA 1
ATOM 703 C C . GLU A 1 90 ? 2.901 4.383 -8.394 1.00 94.31 90 GLU A C 1
ATOM 705 O O . GLU A 1 90 ? 3.378 5.520 -8.397 1.00 94.31 90 GLU A O 1
ATOM 710 N N . VAL A 1 91 ? 3.642 3.291 -8.557 1.00 94.50 91 VAL A N 1
ATOM 711 C CA . VAL A 1 91 ? 5.044 3.362 -8.962 1.00 94.50 91 VAL A CA 1
ATOM 712 C C . VAL A 1 91 ? 5.076 3.694 -10.450 1.00 94.50 91 VAL A C 1
ATOM 714 O O . VAL A 1 91 ? 4.479 2.988 -11.261 1.00 94.50 91 VAL A O 1
ATOM 717 N N . VAL A 1 92 ? 5.736 4.792 -10.813 1.00 93.06 92 VAL A N 1
ATOM 718 C CA . VAL A 1 92 ? 5.801 5.239 -12.210 1.00 93.06 92 VAL A CA 1
ATOM 719 C C . VAL A 1 92 ? 6.506 4.176 -13.059 1.00 93.06 92 VAL A C 1
ATOM 721 O O . VAL A 1 92 ? 7.503 3.592 -12.634 1.00 93.06 92 VAL A O 1
ATOM 724 N N . ASP A 1 93 ? 5.963 3.930 -14.253 1.00 92.12 93 ASP A N 1
ATOM 725 C CA . ASP A 1 93 ? 6.424 2.927 -15.225 1.00 92.12 93 ASP A CA 1
ATOM 726 C C . ASP A 1 93 ? 6.365 1.464 -14.743 1.00 92.12 93 ASP A C 1
ATOM 728 O O . ASP A 1 93 ? 6.977 0.578 -15.348 1.00 92.12 93 ASP A O 1
ATOM 732 N N . GLU A 1 94 ? 5.611 1.184 -13.674 1.00 93.06 94 GLU A N 1
ATOM 733 C CA . GLU A 1 94 ? 5.481 -0.153 -13.092 1.00 93.06 94 GLU A CA 1
ATOM 734 C C . GLU A 1 94 ? 4.034 -0.507 -12.744 1.00 93.06 94 GLU A C 1
ATOM 736 O O . GLU A 1 94 ? 3.182 0.340 -12.481 1.00 93.06 94 GLU A O 1
ATOM 741 N N . ASN A 1 95 ? 3.736 -1.805 -12.738 1.00 93.62 95 ASN A N 1
ATOM 742 C CA . ASN A 1 95 ? 2.408 -2.330 -12.427 1.00 93.62 95 ASN A CA 1
ATOM 743 C C . ASN A 1 95 ? 2.225 -2.552 -10.921 1.00 93.62 95 ASN A C 1
ATOM 745 O O . ASN A 1 95 ? 1.627 -3.545 -10.504 1.00 93.62 95 ASN A O 1
ATOM 749 N N . VAL A 1 96 ? 2.742 -1.633 -10.107 1.00 93.44 96 VAL A N 1
ATOM 750 C CA . VAL A 1 96 ? 2.699 -1.690 -8.643 1.00 93.44 96 VAL A CA 1
ATOM 751 C C . VAL A 1 96 ? 1.995 -0.455 -8.107 1.00 93.44 96 VAL A C 1
ATOM 753 O O . VAL A 1 96 ? 2.294 0.675 -8.491 1.00 93.44 96 VAL A O 1
ATOM 756 N N . SER A 1 97 ? 1.069 -0.681 -7.184 1.00 92.62 97 SER A N 1
ATOM 757 C CA . SER A 1 97 ? 0.343 0.377 -6.493 1.00 92.62 97 SER A CA 1
ATOM 758 C C . SER A 1 97 ? 0.282 0.083 -5.002 1.00 92.62 97 SER A C 1
ATOM 760 O O . SER A 1 97 ? 0.392 -1.069 -4.576 1.00 92.62 97 SER A O 1
ATOM 762 N N . CYS A 1 98 ? 0.092 1.120 -4.198 1.00 91.44 98 CYS A N 1
ATOM 763 C CA . CYS A 1 98 ? -0.163 0.971 -2.777 1.00 91.44 98 CYS A CA 1
ATOM 764 C C . CYS A 1 98 ? -1.226 1.941 -2.281 1.00 91.44 98 CYS A C 1
ATOM 766 O O . CYS A 1 98 ? -1.514 2.964 -2.902 1.00 91.44 98 CYS A O 1
ATOM 768 N N . VAL A 1 99 ? -1.792 1.589 -1.136 1.00 90.81 99 VAL A N 1
ATOM 769 C CA . VAL A 1 99 ? -2.677 2.424 -0.340 1.00 90.81 99 VAL A CA 1
ATOM 770 C C . VAL A 1 99 ? -2.138 2.442 1.079 1.00 90.81 99 VAL A C 1
ATOM 772 O O . VAL A 1 99 ? -1.794 1.392 1.631 1.00 90.81 99 VAL A O 1
ATOM 775 N N . ILE A 1 100 ? -2.061 3.629 1.667 1.00 90.00 100 ILE A N 1
ATOM 776 C CA . ILE A 1 100 ? -1.697 3.812 3.066 1.00 90.00 100 ILE A CA 1
ATOM 777 C C . ILE A 1 100 ? -2.902 4.385 3.794 1.00 90.00 100 ILE A C 1
ATOM 779 O O . ILE A 1 100 ? -3.465 5.397 3.378 1.00 90.00 100 ILE A O 1
ATOM 783 N N . TYR A 1 101 ? -3.285 3.727 4.881 1.00 88.56 101 TYR A N 1
ATOM 784 C CA . TYR A 1 101 ? -4.426 4.089 5.707 1.00 88.56 101 TYR A CA 1
ATOM 785 C C . TYR A 1 101 ? -3.954 4.579 7.075 1.00 88.56 101 TYR A C 1
ATOM 787 O O . TYR A 1 101 ? -3.088 3.961 7.701 1.00 88.56 101 TYR A O 1
ATOM 795 N N . ILE A 1 102 ? -4.571 5.659 7.555 1.00 88.62 102 ILE A N 1
ATOM 796 C CA . ILE A 1 102 ? -4.423 6.157 8.925 1.00 88.62 102 ILE A CA 1
ATOM 797 C C . ILE A 1 102 ? -5.714 5.854 9.680 1.00 88.62 102 ILE A C 1
ATOM 799 O O . ILE A 1 102 ? -6.805 6.280 9.280 1.00 88.62 102 ILE A O 1
ATOM 803 N N . TYR A 1 103 ? -5.591 5.148 10.800 1.00 85.50 103 TYR A N 1
ATOM 804 C CA . TYR A 1 103 ? -6.719 4.842 11.672 1.00 85.50 103 TYR A CA 1
ATOM 805 C C . TYR A 1 103 ? -6.721 5.723 12.912 1.00 85.50 103 TYR A C 1
ATOM 807 O O . TYR A 1 103 ? -5.688 6.032 13.496 1.00 85.50 103 TYR A O 1
ATOM 815 N N . GLU A 1 104 ? -7.924 6.063 13.365 1.00 77.94 104 GLU A N 1
ATOM 816 C CA . GLU A 1 104 ? -8.153 6.837 14.589 1.00 77.94 104 GLU A CA 1
ATOM 817 C C . GLU A 1 104 ? -7.492 6.223 15.831 1.00 77.94 104 GLU A C 1
ATOM 819 O O . GLU A 1 104 ? -7.094 6.931 16.757 1.00 77.94 104 GLU A O 1
ATOM 824 N N . ASN A 1 105 ? -7.414 4.894 15.886 1.00 78.38 105 ASN A N 1
ATOM 825 C CA . ASN A 1 105 ? -6.858 4.173 17.018 1.00 78.38 105 ASN A CA 1
ATOM 826 C C . ASN A 1 105 ? -6.401 2.761 16.622 1.00 78.38 105 ASN A C 1
ATOM 828 O O . ASN A 1 105 ? -6.723 2.255 15.546 1.00 78.38 105 ASN A O 1
ATOM 832 N N . GLN A 1 106 ? -5.681 2.122 17.547 1.00 81.12 106 GLN A N 1
ATOM 833 C CA . GLN A 1 106 ? -5.135 0.773 17.391 1.00 81.12 106 GLN A CA 1
ATOM 834 C C . GLN A 1 106 ? -6.212 -0.288 17.116 1.00 81.12 106 GLN A C 1
ATOM 836 O O . GLN A 1 106 ? -6.001 -1.175 16.297 1.00 81.12 106 GLN A O 1
ATOM 841 N N . GLN A 1 107 ? -7.383 -0.177 17.753 1.00 83.19 107 GLN A N 1
ATOM 842 C CA . GLN A 1 107 ? -8.472 -1.139 17.570 1.00 83.19 107 GLN A CA 1
ATOM 843 C C . GLN A 1 107 ? -8.970 -1.145 16.117 1.00 83.19 107 GLN A C 1
ATOM 845 O O . GLN A 1 107 ? -9.084 -2.206 15.513 1.00 83.19 107 GLN A O 1
ATOM 850 N N . LYS A 1 108 ? -9.194 0.037 15.522 1.00 81.19 108 LYS A N 1
ATOM 851 C CA . LYS A 1 108 ? -9.609 0.151 14.114 1.00 81.19 108 LYS A CA 1
ATOM 852 C C . LYS A 1 108 ? -8.546 -0.371 13.148 1.00 81.19 108 LYS A C 1
ATOM 854 O O . LYS A 1 108 ? -8.894 -1.011 12.162 1.00 81.19 108 LYS A O 1
ATOM 859 N N . HIS A 1 109 ? -7.270 -0.145 13.453 1.00 81.88 109 HIS A N 1
ATOM 860 C CA . HIS A 1 109 ? -6.168 -0.718 12.682 1.00 81.88 109 HIS A CA 1
ATOM 861 C C . HIS A 1 109 ? -6.206 -2.259 12.695 1.00 81.88 109 HIS A C 1
ATOM 863 O O . HIS A 1 109 ? -6.117 -2.899 11.649 1.00 81.88 109 HIS A O 1
ATOM 869 N N . GLU A 1 110 ? -6.383 -2.874 13.867 1.00 82.38 110 GLU A N 1
ATOM 870 C CA . GLU A 1 110 ? -6.472 -4.335 13.998 1.00 82.38 110 GLU A CA 1
ATOM 871 C C . GLU A 1 110 ? -7.714 -4.926 13.320 1.00 82.38 110 GLU A C 1
ATOM 873 O O . GLU A 1 110 ? -7.649 -6.012 12.737 1.00 82.38 110 GLU A O 1
ATOM 878 N N . ASP A 1 111 ? -8.844 -4.222 13.366 1.00 80.81 111 ASP A N 1
ATOM 879 C CA . ASP A 1 111 ? -10.073 -4.653 12.702 1.00 80.81 111 ASP A CA 1
ATOM 880 C C . ASP A 1 111 ? -9.951 -4.564 11.173 1.00 80.81 111 ASP A C 1
ATOM 882 O O . ASP A 1 111 ? -10.373 -5.485 10.468 1.00 80.81 111 ASP A O 1
ATOM 886 N N . ALA A 1 112 ? -9.276 -3.536 10.655 1.00 77.44 112 ALA A N 1
ATOM 887 C CA . ALA A 1 112 ? -8.965 -3.434 9.235 1.00 77.44 112 ALA A CA 1
ATOM 888 C C . ALA A 1 112 ? -8.001 -4.534 8.764 1.00 77.44 112 ALA A C 1
ATOM 890 O O . ALA A 1 112 ? -8.223 -5.140 7.715 1.00 77.44 112 ALA A O 1
ATOM 891 N N . LEU A 1 113 ? -6.977 -4.875 9.556 1.00 79.00 113 LEU A N 1
ATOM 892 C CA . LEU A 1 113 ? -6.083 -5.996 9.244 1.00 79.00 113 LEU A CA 1
ATOM 893 C C . LEU A 1 113 ? -6.870 -7.310 9.085 1.00 79.00 113 LEU A C 1
ATOM 895 O O . LEU A 1 113 ? -6.648 -8.065 8.133 1.00 79.00 113 LEU A O 1
ATOM 899 N N . LYS A 1 114 ? -7.833 -7.572 9.980 1.00 81.38 114 LYS A N 1
ATOM 900 C CA . LYS A 1 114 ? -8.730 -8.735 9.869 1.00 81.38 114 LYS A CA 1
ATOM 901 C C . LYS A 1 114 ? -9.619 -8.654 8.629 1.00 81.38 114 LYS A C 1
ATOM 903 O O . LYS A 1 114 ? -9.843 -9.689 8.005 1.00 81.38 114 LYS A O 1
ATOM 908 N N . TYR A 1 115 ? -10.117 -7.468 8.272 1.00 80.19 115 TYR A N 1
ATOM 909 C CA . TYR A 1 115 ? -10.915 -7.267 7.061 1.00 80.19 115 TYR A CA 1
ATOM 910 C C . TYR A 1 115 ? -10.121 -7.651 5.810 1.00 80.19 115 TYR A C 1
ATOM 912 O O . TYR A 1 115 ? -10.538 -8.548 5.083 1.00 80.19 115 TYR A O 1
ATOM 920 N N . PHE A 1 116 ? -8.941 -7.063 5.599 1.00 77.38 116 PHE A N 1
ATOM 921 C CA . PHE A 1 116 ? -8.135 -7.328 4.402 1.00 77.38 116 PHE A CA 1
ATOM 922 C C . PHE A 1 116 ? -7.650 -8.778 4.304 1.00 77.38 116 PHE A C 1
ATOM 924 O O . PHE A 1 116 ? -7.582 -9.325 3.207 1.00 77.38 116 PHE A O 1
ATOM 931 N N . THR A 1 117 ? -7.368 -9.423 5.440 1.00 76.81 117 THR A N 1
ATOM 932 C CA . THR A 1 117 ? -6.928 -10.829 5.467 1.00 76.81 117 THR A CA 1
ATOM 933 C C . THR A 1 117 ? -8.056 -11.800 5.100 1.00 76.81 117 THR A C 1
ATOM 935 O O . THR A 1 117 ? -7.799 -12.846 4.510 1.00 76.81 117 THR A O 1
ATOM 938 N N . ASN A 1 118 ? -9.305 -11.465 5.438 1.00 81.19 118 ASN A N 1
ATOM 939 C CA . ASN A 1 118 ? -10.457 -12.351 5.249 1.00 81.19 118 ASN A CA 1
ATOM 940 C C . ASN A 1 118 ? -11.332 -11.984 4.040 1.00 81.19 118 ASN A C 1
ATOM 942 O O . ASN A 1 118 ? -12.273 -12.715 3.733 1.00 81.1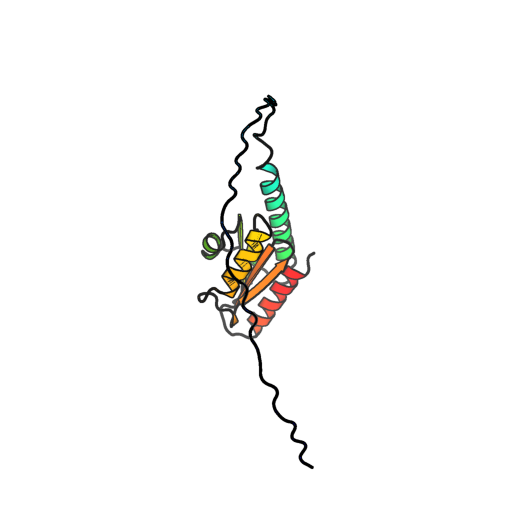9 118 ASN A O 1
ATOM 946 N N . ASN A 1 119 ? -11.069 -10.858 3.372 1.00 78.19 119 ASN A N 1
ATOM 947 C CA . ASN A 1 119 ? -11.892 -10.388 2.265 1.00 78.19 119 ASN A CA 1
ATOM 948 C C . ASN A 1 119 ? -11.605 -11.203 0.986 1.00 78.19 119 ASN A C 1
ATOM 950 O O . ASN A 1 119 ? -10.504 -11.111 0.441 1.00 78.19 119 ASN A O 1
ATOM 954 N N . PRO A 1 120 ? -12.586 -11.959 0.453 1.00 74.31 120 PRO A N 1
ATOM 955 C CA . PRO A 1 120 ? -12.390 -12.781 -0.743 1.00 74.31 120 PRO A CA 1
ATOM 956 C C . PRO A 1 120 ? -12.152 -11.960 -2.019 1.00 74.31 120 PRO A C 1
ATOM 958 O O . PRO A 1 120 ? -11.657 -12.501 -3.005 1.00 74.31 120 PRO A O 1
ATOM 961 N N . ASN A 1 121 ? -12.482 -10.665 -2.011 1.00 75.00 121 ASN A N 1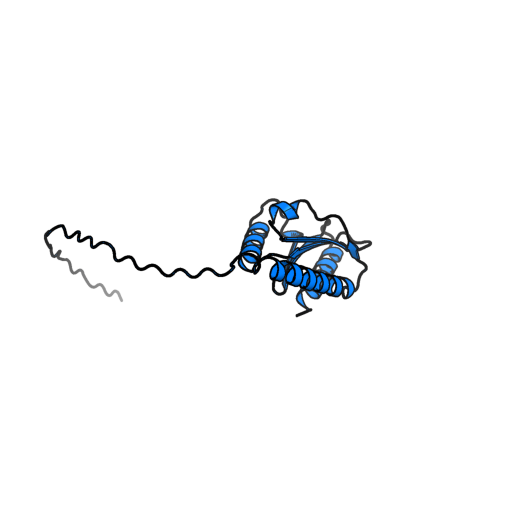
ATOM 962 C CA . ASN A 1 121 ? -12.236 -9.757 -3.134 1.00 75.00 121 ASN A CA 1
ATOM 963 C C . ASN A 1 121 ? -10.791 -9.243 -3.167 1.00 75.00 121 ASN A C 1
ATOM 965 O O . ASN A 1 121 ? -10.381 -8.608 -4.139 1.00 75.00 121 ASN A O 1
ATOM 969 N N . VAL A 1 122 ? -10.006 -9.508 -2.120 1.00 75.88 122 VAL A N 1
ATOM 970 C CA . VAL A 1 122 ? -8.597 -9.137 -2.066 1.00 75.88 122 VAL A CA 1
ATOM 971 C C . VAL A 1 122 ? -7.765 -10.279 -2.634 1.00 75.88 122 VAL A C 1
ATOM 973 O O . VAL A 1 122 ? -7.724 -11.387 -2.099 1.00 75.88 122 VAL A O 1
ATOM 976 N N . ASN A 1 123 ? -7.056 -10.011 -3.730 1.00 80.38 123 ASN A N 1
ATOM 977 C CA . ASN A 1 123 ? -6.113 -10.972 -4.287 1.00 80.38 123 ASN A CA 1
ATOM 978 C C . ASN A 1 123 ? -4.858 -11.039 -3.401 1.00 80.38 123 ASN A C 1
ATOM 980 O O . ASN A 1 123 ? -3.897 -10.293 -3.601 1.00 80.38 123 ASN A O 1
ATOM 984 N N . LEU A 1 124 ? -4.870 -11.950 -2.426 1.00 78.69 124 LEU A N 1
ATOM 985 C CA . LEU A 1 124 ? -3.783 -12.134 -1.461 1.00 78.69 124 LEU A CA 1
ATOM 986 C C . LEU A 1 124 ? -2.455 -12.539 -2.119 1.00 78.69 124 LEU A C 1
ATOM 988 O O . LEU A 1 124 ? -1.399 -12.153 -1.630 1.00 78.69 124 LEU A O 1
ATOM 992 N N . LYS A 1 125 ? -2.488 -13.269 -3.245 1.00 84.06 125 LYS A N 1
ATOM 993 C CA . LYS A 1 125 ? -1.275 -13.668 -3.984 1.00 84.06 125 LYS A CA 1
ATOM 994 C C . LYS A 1 125 ? -0.516 -12.441 -4.494 1.00 84.06 125 LYS A C 1
ATOM 996 O O . LYS A 1 125 ? 0.711 -12.393 -4.421 1.00 84.06 125 LYS A O 1
ATOM 1001 N N . ASN A 1 126 ? -1.261 -11.449 -4.973 1.00 87.25 126 ASN A N 1
ATOM 1002 C CA . ASN A 1 126 ? -0.710 -10.241 -5.578 1.00 87.25 126 ASN A CA 1
ATOM 1003 C C . ASN A 1 126 ? -0.655 -9.063 -4.602 1.00 87.25 126 ASN A C 1
ATOM 1005 O O . ASN A 1 126 ? -0.233 -7.981 -4.992 1.00 87.25 126 ASN A O 1
ATOM 1009 N N . SER A 1 127 ? -1.044 -9.272 -3.345 1.00 88.31 127 SER A N 1
ATOM 1010 C CA . SER A 1 127 ? -1.013 -8.254 -2.301 1.00 88.31 127 SER A CA 1
ATOM 1011 C C . SER A 1 127 ? 0.162 -8.462 -1.346 1.00 88.31 127 SER A C 1
ATOM 1013 O O . SER A 1 127 ? 0.741 -9.550 -1.238 1.00 88.31 127 SER A O 1
ATOM 1015 N N . LEU A 1 128 ? 0.518 -7.393 -0.646 1.00 89.56 128 LEU A N 1
ATOM 1016 C CA . LEU A 1 128 ? 1.429 -7.396 0.485 1.00 89.56 128 LEU A CA 1
ATOM 1017 C C . LEU A 1 128 ? 0.931 -6.369 1.504 1.00 89.56 128 LEU A C 1
ATOM 1019 O O . LEU A 1 128 ? 0.647 -5.225 1.150 1.00 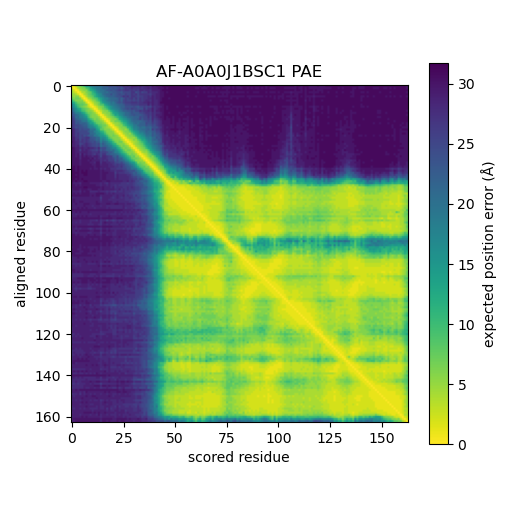89.56 128 LEU A O 1
ATOM 1023 N N . PHE A 1 129 ? 0.820 -6.795 2.760 1.00 88.12 129 PHE A N 1
ATOM 1024 C CA . PHE A 1 129 ? 0.402 -5.943 3.869 1.00 88.12 129 PHE A CA 1
ATOM 1025 C C . PHE A 1 129 ? 1.573 -5.675 4.804 1.00 88.12 129 PHE A C 1
ATOM 1027 O O . PHE A 1 129 ? 2.360 -6.578 5.090 1.00 88.12 129 PHE A O 1
ATOM 1034 N N . SER A 1 130 ? 1.673 -4.445 5.289 1.00 86.62 130 SER A N 1
ATOM 1035 C CA . SER A 1 130 ? 2.652 -4.048 6.296 1.00 86.62 130 SER A CA 1
ATOM 1036 C C . SER A 1 130 ? 2.016 -3.055 7.262 1.00 86.62 130 SER A C 1
ATOM 1038 O O . SER A 1 130 ? 1.023 -2.406 6.938 1.00 86.62 130 SER A O 1
ATOM 1040 N N . SER A 1 131 ? 2.572 -2.944 8.461 1.00 82.38 131 SER A N 1
ATOM 1041 C CA . SER A 1 131 ? 2.123 -1.991 9.473 1.00 82.38 131 SER A CA 1
ATOM 1042 C C . SER A 1 131 ? 3.327 -1.321 10.106 1.00 82.38 131 SER A C 1
ATOM 1044 O O . SER A 1 131 ? 4.291 -2.001 10.455 1.00 82.38 131 SER A O 1
ATOM 1046 N N . ASN A 1 132 ? 3.249 -0.010 10.288 1.00 77.38 132 ASN A N 1
ATOM 1047 C CA . ASN A 1 132 ? 4.280 0.780 10.945 1.00 77.38 132 ASN A CA 1
ATOM 1048 C C . ASN A 1 132 ? 3.603 1.694 11.968 1.00 77.38 132 ASN A C 1
ATOM 1050 O O . ASN A 1 132 ? 2.921 2.657 11.610 1.00 77.38 132 ASN A O 1
ATOM 1054 N N . GLY A 1 133 ? 3.720 1.341 13.250 1.00 76.44 133 GLY A N 1
ATOM 1055 C CA . GLY A 1 133 ? 2.954 1.988 14.311 1.00 76.44 133 GLY A CA 1
ATOM 1056 C C . GLY A 1 133 ? 1.447 1.859 14.067 1.00 76.44 133 GLY A C 1
ATOM 1057 O O . GLY A 1 133 ? 0.891 0.769 14.167 1.00 76.44 133 GLY A O 1
ATOM 1058 N N . ARG A 1 134 ? 0.789 2.982 13.756 1.00 75.88 134 ARG A N 1
ATOM 1059 C CA . ARG A 1 134 ? -0.660 3.062 13.481 1.00 75.88 134 ARG A CA 1
ATOM 1060 C C . ARG A 1 134 ? -1.004 3.235 11.996 1.00 75.88 134 ARG A C 1
ATOM 1062 O O . ARG A 1 134 ? -2.181 3.373 11.658 1.00 75.88 134 ARG A O 1
ATOM 1069 N N . LEU A 1 135 ? 0.004 3.224 11.126 1.00 84.69 135 LEU A N 1
ATOM 1070 C CA . LEU A 1 135 ? -0.161 3.239 9.678 1.00 84.69 135 LEU A CA 1
ATOM 1071 C C . LEU A 1 135 ? -0.313 1.811 9.161 1.00 84.69 135 LEU A C 1
ATOM 1073 O O . LEU A 1 135 ? 0.473 0.930 9.515 1.00 84.69 135 LEU A O 1
ATOM 1077 N N . PHE A 1 136 ? -1.273 1.610 8.263 1.00 87.88 136 PHE A N 1
ATOM 1078 C CA . PHE A 1 136 ? -1.447 0.349 7.552 1.00 87.88 136 PHE A CA 1
ATOM 1079 C C . PHE A 1 136 ? -1.135 0.532 6.074 1.00 87.88 136 PHE A C 1
ATOM 1081 O O . PHE A 1 136 ? -1.691 1.412 5.419 1.00 87.88 136 PHE A O 1
ATOM 1088 N N . PHE A 1 137 ? -0.275 -0.328 5.551 1.00 89.62 137 PHE A N 1
ATOM 1089 C CA . PHE A 1 137 ? 0.106 -0.374 4.152 1.00 89.62 137 PHE A CA 1
ATOM 1090 C C . PHE A 1 137 ? -0.531 -1.582 3.482 1.00 89.62 137 PHE A C 1
ATOM 1092 O O . PHE A 1 137 ? -0.369 -2.719 3.931 1.00 89.62 137 PHE A O 1
ATOM 1099 N N . TRP A 1 138 ? -1.180 -1.332 2.352 1.00 89.94 138 TRP A N 1
ATOM 1100 C CA . TRP A 1 138 ? -1.596 -2.359 1.414 1.00 89.94 138 TRP A CA 1
ATOM 1101 C C . TRP A 1 138 ? -1.000 -2.062 0.045 1.00 89.94 138 TRP A C 1
ATOM 1103 O O . TRP A 1 138 ? -1.418 -1.139 -0.647 1.00 89.94 138 TRP A O 1
ATOM 1113 N N . GLY A 1 139 ? -0.013 -2.856 -0.352 1.00 90.81 139 GLY A N 1
ATOM 1114 C CA . GLY A 1 139 ? 0.547 -2.829 -1.694 1.00 90.81 139 GLY A CA 1
ATOM 1115 C C . GLY A 1 139 ? 0.010 -3.981 -2.531 1.00 90.81 139 GLY A C 1
ATOM 1116 O O . GLY A 1 139 ? -0.256 -5.065 -2.006 1.00 90.81 139 GLY A O 1
ATOM 1117 N N . TYR A 1 140 ? -0.121 -3.772 -3.835 1.00 90.56 140 TYR A N 1
ATOM 1118 C CA . TYR A 1 140 ? -0.513 -4.819 -4.765 1.00 90.56 140 TYR A CA 1
ATOM 1119 C C . TYR A 1 140 ? 0.150 -4.663 -6.136 1.00 90.56 140 TYR A C 1
ATOM 1121 O O . TYR A 1 140 ? 0.414 -3.555 -6.606 1.00 90.56 140 TYR A O 1
ATOM 1129 N N . GLN A 1 141 ? 0.409 -5.799 -6.783 1.00 92.31 141 GLN A N 1
ATOM 1130 C CA . GLN A 1 141 ? 0.877 -5.879 -8.167 1.00 92.31 141 GLN A CA 1
ATOM 1131 C C . GLN A 1 141 ? -0.302 -6.178 -9.108 1.00 92.31 141 GLN A C 1
ATOM 1133 O O . GLN A 1 141 ? -1.117 -7.065 -8.844 1.00 92.31 141 GLN A O 1
ATOM 1138 N N . LYS A 1 142 ? -0.413 -5.435 -10.212 1.00 87.31 142 LYS A N 1
ATOM 1139 C CA . LYS A 1 142 ? -1.487 -5.598 -11.211 1.00 87.31 142 LYS A CA 1
ATOM 1140 C C . LYS A 1 142 ? -1.206 -6.750 -12.182 1.00 87.31 142 LYS A C 1
ATOM 1142 O O . LYS A 1 142 ? -2.126 -7.239 -12.831 1.00 87.31 142 LYS A O 1
ATOM 1147 N N . THR A 1 143 ? 0.049 -7.188 -12.272 1.00 87.94 143 THR A N 1
ATOM 1148 C CA . THR A 1 143 ? 0.503 -8.293 -13.124 1.00 87.94 143 THR A CA 1
ATOM 1149 C C . THR A 1 143 ? 1.228 -9.356 -12.294 1.00 87.94 143 THR A C 1
ATOM 1151 O O . THR A 1 143 ? 1.650 -9.104 -11.167 1.00 87.94 143 THR A O 1
ATOM 1154 N N . ASP A 1 144 ? 1.385 -10.555 -12.858 1.00 87.44 144 ASP A N 1
ATOM 1155 C CA . ASP A 1 144 ? 2.119 -11.671 -12.237 1.00 87.44 144 ASP A CA 1
ATOM 1156 C C . ASP A 1 144 ? 3.629 -11.651 -12.582 1.00 87.44 144 ASP A C 1
ATOM 1158 O O . ASP A 1 144 ? 4.315 -12.667 -12.464 1.00 87.44 144 ASP A O 1
ATOM 1162 N N . ASP A 1 145 ? 4.160 -10.504 -13.021 1.00 91.12 145 ASP A N 1
ATOM 1163 C CA . ASP A 1 145 ? 5.574 -10.353 -13.373 1.00 91.12 145 ASP A CA 1
ATOM 1164 C C . ASP A 1 145 ? 6.459 -10.363 -12.103 1.00 91.12 145 ASP A C 1
ATOM 1166 O O . ASP A 1 145 ? 6.233 -9.565 -11.183 1.00 91.12 145 ASP A O 1
ATOM 1170 N N . PRO A 1 146 ? 7.491 -11.230 -12.025 1.00 90.38 146 PRO A N 1
ATOM 1171 C CA . PRO A 1 146 ? 8.430 -11.257 -10.905 1.00 90.38 146 PRO A CA 1
ATOM 1172 C C . PRO A 1 146 ? 9.080 -9.905 -10.587 1.00 90.38 146 PRO A C 1
ATOM 1174 O O . PRO A 1 146 ? 9.332 -9.624 -9.414 1.00 90.38 146 PRO A O 1
ATOM 1177 N N . LYS A 1 147 ? 9.336 -9.057 -11.595 1.00 92.38 147 LYS A N 1
ATOM 1178 C CA . LYS A 1 147 ? 9.883 -7.703 -11.413 1.00 92.38 147 LYS A CA 1
ATOM 1179 C C . LYS A 1 147 ? 9.006 -6.879 -10.469 1.00 92.38 147 LYS A C 1
ATOM 1181 O O . LYS A 1 147 ? 9.518 -6.245 -9.547 1.00 92.38 147 LYS A O 1
ATOM 1186 N N . GLU A 1 148 ? 7.694 -6.945 -10.658 1.00 92.88 148 GLU A N 1
ATOM 1187 C CA . GLU A 1 148 ? 6.727 -6.168 -9.881 1.00 92.88 148 GLU A CA 1
ATOM 1188 C C . GLU A 1 148 ? 6.637 -6.675 -8.445 1.00 92.88 148 GLU A C 1
ATOM 1190 O O . GLU A 1 148 ? 6.496 -5.884 -7.511 1.00 92.88 148 GLU A O 1
ATOM 1195 N N . ARG A 1 149 ? 6.861 -7.978 -8.236 1.00 92.69 149 ARG A N 1
ATOM 1196 C CA . ARG A 1 149 ? 6.988 -8.533 -6.887 1.00 92.69 149 ARG A CA 1
ATOM 1197 C C . ARG A 1 149 ? 8.211 -7.982 -6.158 1.00 92.69 149 ARG A C 1
ATOM 1199 O O . ARG A 1 149 ? 8.120 -7.691 -4.965 1.00 92.69 149 ARG A O 1
ATOM 1206 N N . TYR A 1 150 ? 9.344 -7.819 -6.846 1.00 92.75 150 TYR A N 1
ATOM 1207 C CA . TYR A 1 150 ? 10.536 -7.201 -6.254 1.00 92.75 150 TYR A CA 1
ATOM 1208 C C . TYR A 1 150 ? 10.289 -5.741 -5.876 1.00 92.75 150 TYR A C 1
ATOM 1210 O O . TYR A 1 150 ? 10.631 -5.342 -4.762 1.00 92.75 150 TYR A O 1
ATOM 1218 N N . THR A 1 151 ? 9.652 -4.963 -6.752 1.00 93.81 151 THR A N 1
ATOM 1219 C CA . THR A 1 151 ? 9.267 -3.579 -6.449 1.00 93.81 151 THR A CA 1
ATOM 1220 C C . THR A 1 151 ? 8.312 -3.507 -5.263 1.00 93.81 151 THR A C 1
ATOM 1222 O O . THR A 1 151 ? 8.536 -2.712 -4.353 1.00 93.81 151 THR A O 1
ATOM 1225 N N . LEU A 1 152 ? 7.279 -4.351 -5.236 1.00 93.56 152 LEU A N 1
ATOM 1226 C CA . LEU A 1 152 ? 6.309 -4.401 -4.145 1.00 93.56 152 LEU A CA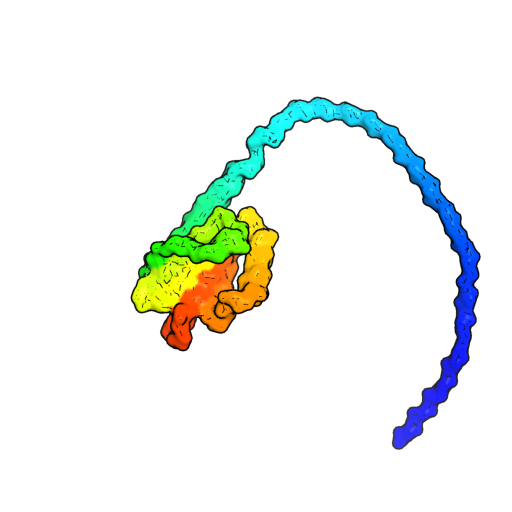 1
ATOM 1227 C C . LEU A 1 152 ? 6.982 -4.703 -2.797 1.00 93.56 152 LEU A C 1
ATOM 1229 O O . LEU A 1 152 ? 6.689 -4.046 -1.800 1.00 93.56 152 LEU A O 1
ATOM 1233 N N . ASN A 1 153 ? 7.923 -5.651 -2.769 1.00 91.94 153 ASN A N 1
ATOM 1234 C CA . ASN A 1 153 ? 8.704 -5.953 -1.567 1.00 91.94 153 ASN A CA 1
ATOM 1235 C C . ASN A 1 153 ? 9.584 -4.768 -1.137 1.00 91.94 153 ASN A C 1
ATOM 1237 O O . ASN A 1 153 ? 9.662 -4.473 0.053 1.00 91.94 153 ASN A O 1
ATOM 1241 N N . ALA A 1 154 ? 10.236 -4.083 -2.083 1.00 91.06 154 ALA A N 1
ATOM 1242 C CA . ALA A 1 154 ? 11.060 -2.912 -1.783 1.00 91.06 154 ALA A CA 1
ATOM 1243 C C . ALA A 1 154 ? 10.223 -1.753 -1.220 1.00 91.06 154 ALA A C 1
ATOM 1245 O O . ALA A 1 154 ? 10.637 -1.104 -0.262 1.00 91.06 154 ALA A O 1
ATOM 1246 N N . LEU A 1 155 ? 9.032 -1.526 -1.779 1.00 90.75 155 LEU A N 1
ATOM 1247 C CA . LEU A 1 155 ? 8.093 -0.507 -1.314 1.00 90.75 155 LEU A CA 1
ATOM 1248 C C . LEU A 1 155 ? 7.601 -0.809 0.107 1.00 90.75 155 LEU A C 1
ATOM 1250 O O . LEU A 1 155 ? 7.599 0.066 0.968 1.00 90.75 155 LEU A O 1
ATOM 1254 N N . ALA A 1 156 ? 7.255 -2.068 0.379 1.00 90.06 156 ALA A N 1
ATOM 1255 C CA . ALA A 1 156 ? 6.846 -2.502 1.709 1.00 90.06 156 ALA A CA 1
ATOM 1256 C C . ALA A 1 156 ? 7.977 -2.419 2.747 1.00 90.06 156 ALA A C 1
ATOM 1258 O O . ALA A 1 156 ? 7.728 -2.082 3.904 1.00 90.06 156 ALA A O 1
ATOM 1259 N N . ALA A 1 157 ? 9.216 -2.714 2.342 1.00 87.88 157 ALA A N 1
ATOM 1260 C CA . ALA A 1 157 ? 10.392 -2.589 3.197 1.00 87.88 157 ALA A CA 1
ATOM 1261 C C . ALA A 1 157 ? 10.701 -1.122 3.528 1.00 87.88 157 ALA A C 1
ATOM 1263 O O . ALA A 1 157 ? 10.970 -0.816 4.686 1.00 87.88 157 ALA A O 1
ATOM 1264 N N . ALA A 1 158 ? 10.604 -0.217 2.547 1.00 85.81 158 ALA A N 1
ATOM 1265 C CA . ALA A 1 158 ? 10.727 1.223 2.778 1.00 85.81 158 ALA A CA 1
ATOM 1266 C C . ALA A 1 158 ? 9.664 1.712 3.773 1.00 85.81 158 ALA A C 1
ATOM 1268 O O . ALA A 1 158 ? 9.986 2.411 4.728 1.00 85.81 158 ALA A O 1
ATOM 1269 N N . PHE A 1 159 ? 8.419 1.250 3.616 1.00 86.94 159 PHE A N 1
ATOM 1270 C CA . PHE A 1 159 ? 7.340 1.553 4.553 1.00 86.94 159 PHE A CA 1
ATOM 1271 C C . PHE A 1 159 ? 7.611 1.041 5.980 1.00 86.94 159 PHE A C 1
ATOM 1273 O O . PHE A 1 159 ? 7.330 1.743 6.949 1.00 86.94 159 PHE A O 1
ATOM 1280 N N . ALA A 1 160 ? 8.151 -0.170 6.131 1.00 82.56 160 ALA A N 1
ATOM 1281 C CA . ALA A 1 160 ? 8.429 -0.764 7.441 1.00 82.56 160 ALA A CA 1
ATOM 1282 C C . ALA A 1 160 ? 9.681 -0.191 8.134 1.00 82.56 160 ALA A C 1
ATOM 1284 O O . ALA A 1 160 ? 9.787 -0.287 9.351 1.00 82.56 160 ALA A O 1
ATOM 1285 N N . GLY A 1 161 ? 10.635 0.355 7.372 1.00 71.12 161 GLY A N 1
ATOM 1286 C CA . GLY A 1 161 ? 11.960 0.743 7.865 1.00 71.12 161 GLY A CA 1
ATOM 1287 C C . GLY A 1 161 ? 12.062 2.110 8.550 1.00 71.12 161 GLY A C 1
ATOM 1288 O O . GLY A 1 161 ? 13.063 2.346 9.223 1.00 71.12 161 GLY A O 1
ATOM 1289 N N . GLU A 1 162 ? 11.081 3.009 8.407 1.00 61.31 162 GLU A N 1
ATOM 1290 C CA . GLU A 1 162 ? 11.068 4.266 9.176 1.00 61.31 162 GLU A CA 1
ATOM 1291 C C . GLU A 1 162 ? 10.291 4.117 10.486 1.00 61.31 162 GLU A C 1
ATOM 1293 O O . GLU A 1 162 ? 9.082 4.363 10.540 1.00 61.31 162 GLU A O 1
ATOM 1298 N N . GLU A 1 163 ? 10.973 3.722 11.559 1.00 51.25 163 GLU A N 1
ATOM 1299 C CA . GLU A 1 163 ? 10.445 3.873 12.924 1.00 51.25 163 GLU A CA 1
ATOM 1300 C C . GLU A 1 163 ? 10.436 5.347 13.354 1.00 51.25 163 GLU A C 1
ATOM 1302 O O . GLU A 1 163 ? 11.514 5.984 13.370 1.00 51.25 163 GLU A O 1
#

Secondary structure (DSSP, 8-state):
---------------------------------------SSSSSHHHHHHHHHHHHHHHHHHHHSSS-EEEEPPPTHHHHTT-SEEEEEEETTSSEEEEEEE-SSHHHHHHHHHHHHH-TTS-TTTEEEEEETTEEEEEEESS--HHHHHHHHHHHHHHHH--

Mean predicted aligned error: 15.2 Å

Radius of gyration: 29.18 Å; Cα contacts (8 Å, |Δi|>4): 177; chains: 1; bounding box: 48×84×64 Å

Foldseek 3Di:
DDDDDDDDDDDDDDDDDDDDDDDDDDDDDDDDDPDDDDPPPDPPPVQVVVVVVVVVVVVVLQVPQPFDKDKDPDDPCLVVLVFPDKTKIDGPPFQKIKMKGAHSDPVSQVVSVVCQVPPPPRPPVQWDWDDAPRMIMIMGGPDPDVVRVVSSVSSRCSVRPDD

Solvent-accessible surface area (backbone atoms only — not comparable to full-atom values): 10438 Å² total; per-residue (Å²): 141,87,88,84,84,83,88,86,85,87,80,89,80,88,83,77,91,82,83,87,89,84,88,79,89,84,82,88,83,91,80,91,76,91,77,88,71,85,88,78,90,87,77,67,66,69,56,56,55,49,52,54,52,52,50,53,49,49,53,52,44,58,68,69,41,96,58,64,69,42,82,46,83,58,61,78,60,44,73,78,50,67,43,76,41,64,48,20,37,32,38,66,100,51,54,29,37,36,38,41,34,38,39,90,44,69,66,55,43,55,52,36,55,54,46,62,74,68,37,87,88,50,60,64,89,43,39,50,77,48,67,44,94,62,38,40,37,43,33,37,35,79,58,92,49,69,69,36,53,53,51,49,51,51,53,49,47,46,55,57,66,71,127

pLDDT: mean 71.83, std 20.92, range [31.88, 94.5]

Sequence (163 aa):
MKLKVETGLLPMRTYKKIGIYCLASLALATCSRKDNRNNNQLKTTNMSDYLEHEKTKIDRLMHSFSKPLKEIPPTPTADEAAAGYAVSYEVVDENVSCVIYIYENQQKHEDALKYFTNNPNVNLKNSLFSSNGRLFFWGYQKTDDPKERYTLNALAAAFAGEE